Protein AF-A0A2D8RSF0-F1 (afdb_monomer_lite)

Sequence (178 aa):
MWYNGSMKEATELKESIADAVQEYSNNKRDEGVKSLSRMNPEKVGLILYLFCLGVSQSQMVKRHGICHKTIKHTLQEYADHLGKWTAVGARLSKQLFLNLHSLEEDIIEKLRDRMDSGKLKPNFRDVYYVSTAKEKSWQQAHRVEERKKETTFTRNVVTQEEYEKTLAKARERMRELG

pLDDT: mean 78.92, std 13.34, range [35.81, 95.81]

Radius of gyration: 24.14 Å; chains: 1; bounding box: 56×38×84 Å

Structure (mmCIF, N/CA/C/O backbone):
data_AF-A0A2D8RSF0-F1
#
_entry.id   AF-A0A2D8RSF0-F1
#
loop_
_atom_site.group_PDB
_atom_site.id
_atom_site.type_symbol
_atom_site.label_atom_id
_atom_site.label_alt_id
_atom_site.label_comp_id
_atom_site.label_asym_id
_atom_site.label_entity_id
_atom_site.label_seq_id
_atom_site.pdbx_PDB_ins_code
_atom_site.Cartn_x
_atom_site.Cartn_y
_atom_site.Cartn_z
_atom_site.occupancy
_atom_site.B_iso_or_equiv
_atom_site.auth_seq_id
_atom_site.auth_comp_id
_atom_site.auth_asym_id
_atom_site.auth_atom_id
_atom_site.pdbx_PDB_model_num
ATOM 1 N N . MET A 1 1 ? 1.390 -11.463 20.944 1.00 38.31 1 MET A N 1
ATOM 2 C CA . MET A 1 1 ? 2.268 -12.281 20.069 1.00 38.31 1 MET A CA 1
ATOM 3 C C . MET A 1 1 ? 2.002 -12.102 18.560 1.00 38.31 1 MET A C 1
ATOM 5 O O . MET A 1 1 ? 2.771 -12.623 17.768 1.00 38.31 1 MET A O 1
ATOM 9 N N . TRP A 1 2 ? 0.996 -11.319 18.135 1.00 43.59 2 TRP A N 1
ATOM 10 C CA . TRP A 1 2 ? 0.623 -11.116 16.717 1.00 43.59 2 TRP A CA 1
ATOM 11 C C . TRP A 1 2 ? 1.433 -10.041 15.958 1.00 43.59 2 TRP A C 1
ATOM 13 O O . TRP A 1 2 ? 1.352 -9.947 14.738 1.00 43.59 2 TRP A O 1
ATOM 23 N N . TYR A 1 3 ? 2.237 -9.244 16.668 1.00 52.44 3 TYR A N 1
ATOM 24 C CA . TYR A 1 3 ? 2.920 -8.060 16.122 1.00 52.44 3 TYR A CA 1
ATOM 25 C C . TYR A 1 3 ? 4.134 -8.385 15.228 1.00 52.44 3 TYR A C 1
ATOM 27 O O . TYR A 1 3 ? 4.503 -7.594 14.365 1.00 52.44 3 TYR A O 1
ATOM 35 N N . ASN A 1 4 ? 4.748 -9.562 15.398 1.00 56.72 4 ASN A N 1
ATOM 36 C CA . ASN A 1 4 ? 5.981 -9.917 14.682 1.00 56.72 4 ASN A CA 1
ATOM 37 C C . ASN A 1 4 ? 5.736 -10.353 13.228 1.00 56.72 4 ASN A C 1
ATOM 39 O O . ASN A 1 4 ? 6.612 -10.175 12.386 1.00 56.72 4 ASN A O 1
ATOM 43 N N . GLY A 1 5 ? 4.555 -10.901 12.918 1.00 59.94 5 GLY A N 1
ATOM 44 C CA . GLY A 1 5 ? 4.222 -11.365 11.567 1.00 59.94 5 GLY A CA 1
ATOM 45 C C . GLY A 1 5 ? 3.970 -10.218 10.585 1.00 59.94 5 GLY A C 1
ATOM 46 O O . GLY A 1 5 ? 4.533 -10.208 9.495 1.00 59.94 5 GLY A O 1
ATOM 47 N N . SER A 1 6 ? 3.188 -9.213 10.993 1.00 67.56 6 SER A N 1
ATOM 48 C CA . SER A 1 6 ? 2.867 -8.050 10.150 1.00 67.56 6 SER A CA 1
ATOM 49 C C . SER A 1 6 ? 4.093 -7.188 9.853 1.00 67.56 6 SER A C 1
ATOM 51 O O . SER A 1 6 ? 4.269 -6.716 8.731 1.00 67.56 6 SER A O 1
ATOM 53 N N . MET A 1 7 ? 4.974 -7.017 10.844 1.00 74.44 7 MET A N 1
ATOM 54 C CA . MET A 1 7 ? 6.225 -6.280 10.675 1.00 74.44 7 MET A CA 1
ATOM 55 C C . MET A 1 7 ? 7.132 -6.968 9.652 1.00 74.44 7 MET A C 1
ATOM 57 O O . MET A 1 7 ? 7.707 -6.300 8.799 1.00 74.44 7 MET A O 1
ATOM 61 N N . LYS A 1 8 ? 7.210 -8.304 9.696 1.00 83.81 8 LYS A N 1
ATOM 62 C CA . LYS A 1 8 ? 8.000 -9.094 8.750 1.00 83.81 8 LYS A CA 1
ATOM 63 C C . LYS A 1 8 ? 7.466 -8.968 7.322 1.00 83.81 8 LYS A C 1
ATOM 65 O O . LYS A 1 8 ? 8.225 -8.624 6.427 1.00 83.81 8 LYS A O 1
ATOM 70 N N . GLU A 1 9 ? 6.163 -9.150 7.122 1.00 84.88 9 GLU A N 1
ATOM 71 C CA . GLU A 1 9 ? 5.528 -9.026 5.801 1.00 84.88 9 GLU A CA 1
ATOM 72 C C . GLU A 1 9 ? 5.671 -7.618 5.204 1.00 84.88 9 GLU A C 1
ATOM 74 O O . GLU A 1 9 ? 5.843 -7.461 3.995 1.00 84.88 9 GLU A O 1
ATOM 79 N N . ALA A 1 10 ? 5.606 -6.580 6.042 1.00 86.69 10 ALA A N 1
ATOM 80 C CA . ALA A 1 10 ? 5.803 -5.202 5.606 1.00 86.69 10 ALA A CA 1
ATOM 81 C C . ALA A 1 10 ? 7.249 -4.947 5.164 1.00 86.69 10 ALA A C 1
ATOM 83 O O . ALA A 1 10 ? 7.464 -4.223 4.191 1.00 86.69 10 ALA A O 1
ATOM 84 N N . THR A 1 11 ? 8.224 -5.530 5.862 1.00 88.62 11 THR A N 1
ATOM 85 C CA . THR A 1 11 ? 9.641 -5.465 5.489 1.00 88.62 11 THR A CA 1
ATOM 86 C C . THR A 1 11 ? 9.902 -6.229 4.194 1.00 88.62 11 THR A C 1
ATOM 88 O O . THR A 1 11 ? 10.420 -5.636 3.256 1.00 88.62 11 THR A O 1
ATOM 91 N N . GLU A 1 12 ? 9.425 -7.470 4.084 1.00 91.00 12 GLU A N 1
ATOM 92 C CA . GLU A 1 12 ? 9.553 -8.298 2.874 1.00 91.00 12 GLU A CA 1
ATOM 93 C C . GLU A 1 12 ? 8.938 -7.610 1.642 1.00 91.00 12 GLU A C 1
ATOM 95 O O . GLU A 1 12 ? 9.513 -7.625 0.554 1.00 91.00 12 GLU A O 1
ATOM 100 N N . LEU A 1 13 ? 7.782 -6.952 1.800 1.00 91.50 13 LEU A N 1
ATOM 101 C CA . LEU A 1 13 ? 7.162 -6.187 0.717 1.00 91.50 13 LEU A CA 1
ATOM 102 C C . LEU A 1 13 ? 8.035 -5.001 0.283 1.00 91.50 13 LEU A C 1
ATOM 104 O O . LEU A 1 13 ? 8.161 -4.740 -0.912 1.00 91.50 13 LEU A O 1
ATOM 108 N N . LYS A 1 14 ? 8.623 -4.269 1.235 1.00 92.38 14 LYS A N 1
ATOM 109 C CA . LYS A 1 14 ? 9.501 -3.128 0.935 1.00 92.38 14 LYS A CA 1
ATOM 110 C C . LYS A 1 14 ? 10.788 -3.571 0.249 1.00 92.38 14 LYS A C 1
ATOM 112 O O . LYS A 1 14 ? 11.186 -2.923 -0.711 1.00 92.38 14 LYS A O 1
ATOM 117 N N . GLU A 1 15 ? 11.394 -4.660 0.712 1.00 92.81 15 GLU A N 1
ATOM 118 C CA . GLU A 1 15 ? 12.592 -5.255 0.110 1.00 92.81 15 GLU A CA 1
ATOM 119 C C . GLU A 1 15 ? 12.300 -5.723 -1.316 1.00 92.81 15 GLU A C 1
ATOM 121 O O . GLU A 1 15 ? 12.962 -5.284 -2.249 1.00 92.81 15 GLU A O 1
ATOM 126 N N . SER A 1 16 ? 11.214 -6.475 -1.524 1.00 94.12 16 SER A N 1
ATOM 127 C CA . SER A 1 16 ? 10.825 -6.934 -2.863 1.00 94.12 16 SER A CA 1
ATOM 128 C C . SER A 1 16 ? 10.558 -5.782 -3.840 1.00 94.12 16 SER A C 1
ATOM 130 O O . SER A 1 16 ? 10.890 -5.885 -5.021 1.00 94.12 16 SER A O 1
ATOM 132 N N . ILE A 1 17 ? 9.964 -4.681 -3.367 1.00 93.81 17 ILE A N 1
ATOM 133 C CA . ILE A 1 17 ? 9.793 -3.466 -4.173 1.00 93.81 17 ILE A CA 1
ATOM 134 C C . ILE A 1 17 ? 11.151 -2.826 -4.476 1.00 93.81 17 ILE A C 1
ATOM 136 O O . ILE A 1 17 ? 11.389 -2.437 -5.617 1.00 93.81 17 ILE A O 1
ATOM 140 N N . ALA A 1 18 ? 12.031 -2.701 -3.481 1.00 93.38 18 ALA A N 1
ATOM 141 C CA . ALA A 1 18 ? 13.346 -2.093 -3.648 1.00 93.38 18 ALA A CA 1
ATOM 142 C C . ALA A 1 18 ? 14.204 -2.862 -4.662 1.00 93.38 18 ALA A C 1
ATOM 144 O O . ALA A 1 18 ? 14.779 -2.238 -5.553 1.00 93.38 18 ALA A O 1
ATOM 145 N N . ASP A 1 19 ? 14.206 -4.193 -4.590 1.00 93.69 19 ASP A N 1
ATOM 146 C CA . ASP A 1 19 ? 14.938 -5.062 -5.512 1.00 93.69 19 ASP A CA 1
ATOM 147 C C . ASP A 1 19 ? 14.463 -4.869 -6.956 1.00 93.69 19 ASP A C 1
ATOM 149 O O . ASP A 1 19 ? 15.269 -4.602 -7.846 1.00 93.69 19 ASP A O 1
ATOM 153 N N . ALA A 1 20 ? 13.146 -4.898 -7.188 1.00 93.56 20 ALA A N 1
ATOM 154 C CA . ALA A 1 20 ? 12.578 -4.696 -8.522 1.00 93.56 20 ALA A CA 1
ATOM 155 C C . ALA A 1 20 ? 12.851 -3.283 -9.066 1.00 93.56 20 ALA A C 1
ATOM 157 O O . ALA A 1 20 ? 13.122 -3.101 -10.255 1.00 93.56 20 ALA A O 1
ATOM 158 N N . VAL A 1 21 ? 12.799 -2.262 -8.204 1.00 93.25 21 VAL A N 1
ATOM 159 C CA . VAL A 1 21 ? 13.131 -0.884 -8.591 1.00 93.25 21 VAL A CA 1
ATOM 160 C C . VAL A 1 21 ? 14.605 -0.762 -8.962 1.00 93.25 21 VAL A C 1
ATOM 162 O O . VAL A 1 21 ? 14.937 -0.084 -9.939 1.00 93.25 21 VAL A O 1
ATOM 165 N N . GLN A 1 22 ? 15.487 -1.423 -8.214 1.00 91.88 22 GLN A N 1
ATOM 166 C CA . GLN A 1 22 ? 16.919 -1.427 -8.479 1.00 91.88 22 GLN A CA 1
ATOM 167 C C . GLN A 1 22 ? 17.248 -2.166 -9.780 1.00 91.88 22 GLN A C 1
ATOM 169 O O . GLN A 1 22 ? 18.016 -1.648 -10.591 1.00 91.88 22 GLN A O 1
ATOM 174 N N . GLU A 1 23 ? 16.632 -3.323 -10.018 1.00 91.38 23 GLU A N 1
ATOM 175 C CA . GLU A 1 23 ? 16.765 -4.086 -11.261 1.00 91.38 23 GLU A CA 1
ATOM 176 C C . GLU A 1 23 ? 16.326 -3.248 -12.471 1.00 91.38 23 GLU A C 1
ATOM 178 O O . GLU A 1 23 ? 17.096 -3.047 -13.411 1.00 91.38 23 GLU A O 1
ATOM 183 N N . TYR A 1 24 ? 15.134 -2.648 -12.414 1.00 90.12 24 TYR A N 1
ATOM 184 C CA . TYR A 1 24 ? 14.631 -1.797 -13.494 1.00 90.12 24 TYR A CA 1
ATOM 185 C C . TYR A 1 24 ? 15.507 -0.553 -13.711 1.00 90.12 24 TYR A C 1
ATOM 187 O O . TYR A 1 24 ? 15.726 -0.115 -14.842 1.00 90.12 24 TYR A O 1
ATOM 195 N N . SER A 1 25 ? 16.027 0.033 -12.630 1.00 88.19 25 SER A N 1
ATOM 196 C CA . SER A 1 25 ? 16.961 1.160 -12.685 1.00 88.19 25 SER A CA 1
ATOM 197 C C . SER A 1 25 ? 18.257 0.794 -13.416 1.00 88.19 25 SER A C 1
ATOM 199 O O . SER A 1 25 ? 18.707 1.562 -14.273 1.00 88.19 25 SER A O 1
ATOM 201 N N . ASN A 1 26 ? 18.816 -0.386 -13.133 1.00 88.44 26 ASN A N 1
ATOM 202 C CA . ASN A 1 26 ? 20.015 -0.905 -13.790 1.00 88.44 26 ASN A CA 1
ATOM 203 C C . ASN A 1 26 ? 19.758 -1.173 -15.279 1.00 88.44 26 ASN A C 1
ATOM 205 O O . ASN A 1 26 ? 20.472 -0.627 -16.116 1.00 88.44 26 ASN A O 1
ATOM 209 N N . ASN A 1 27 ? 18.666 -1.861 -15.623 1.00 88.19 27 ASN A N 1
ATOM 210 C CA . ASN A 1 27 ? 18.304 -2.128 -17.021 1.00 88.19 27 ASN A CA 1
ATOM 211 C C . ASN A 1 27 ? 18.158 -0.823 -17.826 1.00 88.19 27 ASN A C 1
ATOM 213 O O . ASN A 1 27 ? 18.721 -0.665 -18.907 1.00 88.19 27 ASN A O 1
ATOM 217 N N . LYS A 1 28 ? 17.481 0.188 -17.261 1.00 86.56 28 LYS A N 1
ATOM 218 C CA . LYS A 1 28 ? 17.338 1.508 -17.903 1.00 86.56 28 LYS A CA 1
ATOM 219 C C . LYS A 1 28 ? 18.651 2.280 -17.995 1.00 86.56 28 LYS A C 1
ATOM 221 O O . LYS A 1 28 ? 18.785 3.159 -18.848 1.00 86.56 28 LYS A O 1
ATOM 226 N N . ARG A 1 29 ? 19.600 2.024 -17.092 1.00 85.12 29 ARG A N 1
ATOM 227 C CA . ARG A 1 29 ? 20.936 2.622 -17.147 1.00 85.12 29 ARG A CA 1
ATOM 228 C C . ARG A 1 29 ? 21.710 2.053 -18.328 1.00 85.12 29 ARG A C 1
ATOM 230 O O . ARG A 1 29 ? 22.296 2.850 -19.057 1.00 85.12 29 ARG A O 1
ATOM 237 N N . ASP A 1 30 ? 21.650 0.743 -18.526 1.00 84.12 30 ASP A N 1
ATOM 238 C CA . ASP A 1 30 ? 22.338 0.046 -19.613 1.00 84.12 30 ASP A CA 1
ATOM 239 C C . ASP A 1 30 ? 21.746 0.416 -20.983 1.00 84.12 30 ASP A C 1
ATOM 241 O O . ASP A 1 30 ? 22.481 0.633 -21.942 1.00 84.12 30 ASP A O 1
ATOM 245 N N . GLU A 1 31 ? 20.430 0.637 -21.052 1.00 86.06 31 GLU A N 1
ATOM 246 C CA . GLU A 1 31 ? 19.742 1.181 -22.235 1.00 86.06 31 GLU A CA 1
ATOM 247 C C . GLU A 1 31 ? 20.024 2.680 -22.491 1.00 86.06 31 GLU A C 1
ATOM 249 O O . GLU A 1 31 ? 19.598 3.234 -23.503 1.00 86.06 31 GLU A O 1
ATOM 254 N N . GLY A 1 32 ? 20.678 3.387 -21.561 1.00 83.00 32 GLY A N 1
ATOM 255 C CA . GLY A 1 32 ? 20.920 4.832 -21.660 1.00 83.00 32 GLY A CA 1
ATOM 256 C C . GLY A 1 32 ? 19.671 5.711 -21.477 1.00 83.00 32 GLY A C 1
ATOM 257 O O . GLY A 1 32 ? 19.729 6.926 -21.681 1.00 83.00 32 GLY A O 1
ATOM 258 N N . VAL A 1 33 ? 18.541 5.146 -21.044 1.00 85.94 33 VAL A N 1
ATOM 259 C CA . VAL A 1 33 ? 17.245 5.836 -20.943 1.00 85.94 33 VAL A CA 1
ATOM 260 C C . VAL A 1 33 ? 17.099 6.542 -19.593 1.00 85.94 33 VAL A C 1
ATOM 262 O O . VAL A 1 33 ? 17.327 5.964 -18.528 1.00 85.94 33 VAL A O 1
ATOM 265 N N . LYS A 1 34 ? 16.675 7.812 -19.602 1.00 82.88 34 LYS A N 1
ATOM 266 C CA . LYS A 1 34 ? 16.293 8.522 -18.369 1.00 82.88 34 LYS A CA 1
ATOM 267 C C . LYS A 1 34 ? 14.963 7.969 -17.851 1.00 82.88 34 LYS A C 1
ATOM 269 O O . LYS A 1 34 ? 13.958 8.041 -18.549 1.00 82.88 34 LYS A O 1
ATOM 274 N N . SER A 1 35 ? 14.948 7.468 -16.618 1.00 86.19 35 SER A N 1
ATOM 275 C CA . SER A 1 35 ? 13.744 6.953 -15.958 1.00 86.19 35 SER A CA 1
ATOM 276 C C . SER A 1 35 ? 13.642 7.459 -14.520 1.00 86.19 35 SER A C 1
ATOM 278 O O . SER A 1 35 ? 14.648 7.804 -13.892 1.00 86.19 35 SER A O 1
ATOM 280 N N . LEU A 1 36 ? 12.420 7.497 -13.977 1.00 87.25 36 LEU A N 1
ATOM 281 C CA . LEU A 1 36 ? 12.209 7.920 -12.591 1.00 87.25 36 LEU A CA 1
ATOM 282 C C . LEU A 1 36 ? 12.856 6.945 -11.600 1.00 87.25 36 LEU A C 1
ATOM 284 O O . LEU A 1 36 ? 13.406 7.398 -10.605 1.00 87.25 36 LEU A O 1
ATOM 288 N N . SER A 1 37 ? 12.874 5.645 -11.906 1.00 85.75 37 SER A N 1
ATOM 289 C CA . SER A 1 37 ? 13.556 4.620 -11.102 1.00 85.75 37 SER A CA 1
ATOM 290 C C . SER A 1 37 ? 15.056 4.892 -10.954 1.00 85.75 37 SER A C 1
ATOM 292 O O . SER A 1 37 ? 15.623 4.614 -9.906 1.00 85.75 37 SER A O 1
ATOM 294 N N . ARG A 1 38 ? 15.695 5.499 -11.966 1.00 87.00 38 ARG A N 1
ATOM 295 C CA . ARG A 1 38 ? 17.102 5.929 -11.893 1.00 87.00 38 ARG A CA 1
ATOM 296 C C . ARG A 1 38 ? 17.290 7.221 -11.114 1.00 87.00 38 ARG A C 1
ATOM 298 O O . ARG A 1 38 ? 18.253 7.365 -10.373 1.00 87.00 38 ARG A O 1
ATOM 305 N N . MET A 1 39 ? 16.409 8.190 -11.342 1.00 89.50 39 MET A N 1
ATOM 306 C CA . MET A 1 39 ? 16.565 9.541 -10.797 1.00 89.50 39 MET A CA 1
ATOM 307 C C 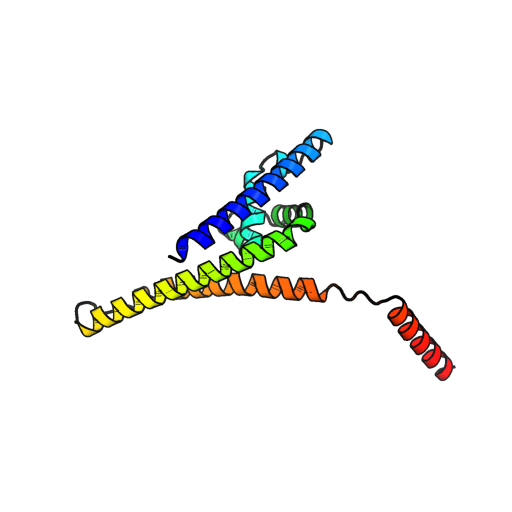. MET A 1 39 ? 16.090 9.657 -9.347 1.00 89.50 39 MET A C 1
ATOM 309 O O . MET A 1 39 ? 16.592 10.494 -8.604 1.00 89.50 39 MET A O 1
ATOM 313 N N . ASN A 1 40 ? 15.079 8.879 -8.963 1.00 90.56 40 ASN A N 1
ATOM 314 C CA . ASN A 1 40 ? 14.474 8.900 -7.639 1.00 90.56 40 ASN A CA 1
ATOM 315 C C . ASN A 1 40 ? 13.791 7.546 -7.328 1.00 90.56 40 ASN A C 1
ATOM 317 O O . ASN A 1 40 ? 12.556 7.452 -7.365 1.00 90.56 40 ASN A O 1
ATOM 321 N N . PRO A 1 41 ? 14.581 6.492 -7.041 1.00 91.62 41 PRO A N 1
ATOM 322 C CA . PRO A 1 41 ? 14.058 5.160 -6.730 1.00 91.62 41 PRO A CA 1
ATOM 323 C C . PRO A 1 41 ? 13.168 5.152 -5.480 1.00 91.62 41 PRO A C 1
ATOM 325 O O . PRO A 1 41 ? 12.156 4.455 -5.4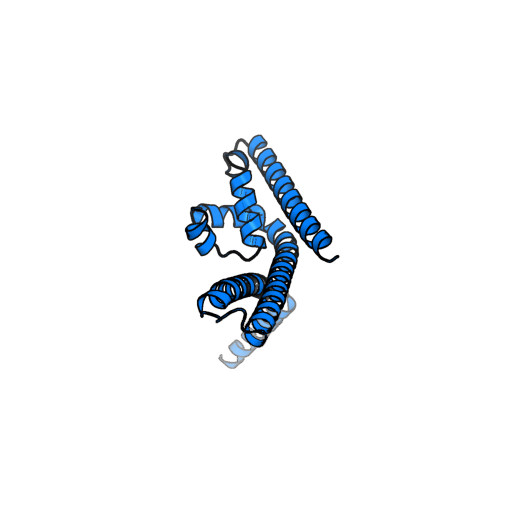53 1.00 91.62 41 PRO A O 1
ATOM 328 N N . GLU A 1 42 ? 13.468 5.981 -4.476 1.00 91.44 42 GLU A N 1
ATOM 329 C CA . GLU A 1 42 ? 12.666 6.068 -3.248 1.00 91.44 42 GLU A CA 1
ATOM 330 C C . GLU A 1 42 ? 11.231 6.522 -3.523 1.00 91.44 42 GLU A C 1
ATOM 332 O O . GLU A 1 42 ? 10.271 5.948 -3.002 1.00 91.44 42 GLU A O 1
ATOM 337 N N . LYS A 1 43 ? 11.057 7.523 -4.393 1.00 93.75 43 LYS A N 1
ATOM 338 C CA . LYS A 1 43 ? 9.729 7.998 -4.794 1.00 93.75 43 LYS A CA 1
ATOM 339 C C . LYS A 1 43 ? 8.941 6.914 -5.524 1.00 93.75 43 LYS A C 1
ATOM 341 O O . LYS A 1 43 ? 7.734 6.805 -5.309 1.00 93.75 43 LYS A O 1
ATOM 346 N N . VAL A 1 44 ? 9.603 6.122 -6.369 1.00 94.94 44 VAL A N 1
ATOM 347 C CA . VAL A 1 44 ? 8.985 4.974 -7.050 1.00 94.94 44 VAL A CA 1
ATOM 348 C C . VAL A 1 44 ? 8.543 3.932 -6.023 1.00 94.94 44 VAL A C 1
ATOM 350 O O . VAL A 1 44 ? 7.372 3.553 -6.012 1.00 94.94 44 VAL A O 1
ATOM 353 N N . GLY A 1 45 ? 9.432 3.552 -5.101 1.00 94.50 45 GLY A N 1
ATOM 354 C CA . GLY A 1 45 ? 9.126 2.604 -4.031 1.00 94.50 45 GLY A CA 1
ATOM 355 C C . GLY A 1 45 ? 7.947 3.051 -3.163 1.00 94.50 45 GLY A C 1
ATOM 356 O O . GLY A 1 45 ? 7.041 2.263 -2.894 1.00 94.50 45 GLY A O 1
ATOM 357 N N . LEU A 1 46 ? 7.886 4.337 -2.805 1.00 94.31 46 LEU A N 1
ATOM 358 C CA . LEU A 1 46 ? 6.772 4.908 -2.047 1.00 94.31 46 LEU A CA 1
ATOM 359 C C . LEU A 1 46 ? 5.434 4.786 -2.793 1.00 94.31 46 LEU A C 1
ATOM 361 O O . LEU A 1 46 ? 4.435 4.402 -2.186 1.00 94.31 46 LEU A O 1
ATOM 365 N N . ILE A 1 47 ? 5.396 5.093 -4.095 1.00 95.62 47 ILE A N 1
ATOM 366 C CA . ILE A 1 47 ? 4.174 4.977 -4.913 1.00 95.62 47 ILE A CA 1
ATOM 367 C C . ILE A 1 47 ? 3.679 3.530 -4.927 1.00 95.62 47 ILE A C 1
ATOM 369 O O . ILE A 1 47 ? 2.499 3.283 -4.663 1.00 95.62 47 ILE A O 1
ATOM 373 N N . LEU A 1 48 ? 4.581 2.586 -5.208 1.00 95.81 48 LEU A N 1
ATOM 374 C CA . LEU A 1 48 ? 4.268 1.160 -5.291 1.00 95.81 48 LEU A CA 1
ATOM 375 C C . LEU A 1 48 ? 3.759 0.634 -3.946 1.00 95.81 48 LEU A C 1
ATOM 377 O O . LEU A 1 48 ? 2.702 0.004 -3.887 1.00 95.81 48 LEU A O 1
ATOM 381 N N . TYR A 1 49 ? 4.444 0.975 -2.855 1.00 94.19 49 TYR A N 1
ATOM 382 C CA . TYR A 1 49 ? 4.065 0.567 -1.506 1.00 94.19 49 TYR A CA 1
ATOM 383 C C . TYR A 1 49 ? 2.682 1.102 -1.107 1.00 94.19 49 TYR A C 1
ATOM 385 O O . TYR A 1 49 ? 1.803 0.334 -0.712 1.00 94.19 49 TYR A O 1
ATOM 393 N N . LEU A 1 50 ? 2.441 2.407 -1.279 1.00 91.75 50 LEU A N 1
ATOM 394 C CA . LEU A 1 50 ? 1.146 3.027 -0.981 1.00 91.75 50 LEU A CA 1
ATOM 395 C C . LEU A 1 50 ? 0.014 2.397 -1.806 1.00 91.75 50 LEU A C 1
ATOM 397 O O . LEU A 1 50 ? -1.082 2.167 -1.286 1.00 91.75 50 LEU A O 1
ATOM 401 N N . PHE A 1 51 ? 0.265 2.096 -3.082 1.00 92.81 51 PHE A N 1
ATOM 402 C CA . PHE A 1 51 ? -0.740 1.503 -3.961 1.00 92.81 51 PHE A CA 1
ATOM 403 C C . PHE A 1 51 ? -1.157 0.111 -3.484 1.00 92.81 51 PHE A C 1
ATOM 405 O O . PHE A 1 51 ? -2.364 -0.166 -3.405 1.00 92.81 51 PHE A O 1
ATOM 412 N N . CYS A 1 52 ? -0.172 -0.719 -3.125 1.00 90.44 52 CYS A N 1
ATOM 413 C CA . CYS A 1 52 ? -0.372 -2.075 -2.618 1.00 90.44 52 CYS A CA 1
ATOM 414 C C . CYS A 1 52 ? -1.141 -2.087 -1.291 1.00 90.44 52 CYS A C 1
ATOM 416 O O . CYS A 1 52 ? -1.962 -2.972 -1.069 1.00 90.44 52 CYS A O 1
ATOM 418 N N . LEU A 1 53 ? -0.951 -1.069 -0.446 1.00 87.31 53 LEU A N 1
ATOM 419 C CA . LEU A 1 53 ? -1.658 -0.919 0.829 1.00 87.31 53 LEU A CA 1
ATOM 420 C C . LEU A 1 53 ? -3.106 -0.419 0.724 1.00 87.31 53 LEU A C 1
ATOM 422 O O . LEU A 1 53 ? -3.762 -0.225 1.749 1.00 87.31 53 LEU A O 1
ATOM 426 N N . GLY A 1 54 ? -3.646 -0.165 -0.467 1.00 85.12 54 GLY A N 1
ATOM 427 C CA . GLY A 1 54 ? -5.020 0.346 -0.549 1.00 85.12 54 GLY A CA 1
ATOM 428 C C . GLY A 1 54 ? -5.143 1.852 -0.738 1.00 85.12 54 GLY A C 1
ATOM 429 O O . GLY A 1 54 ? -6.262 2.354 -0.855 1.00 85.12 54 GLY A O 1
ATOM 430 N N . VAL A 1 55 ? -4.039 2.602 -0.776 1.00 87.75 55 VAL A N 1
ATOM 431 C CA . VAL A 1 55 ? -4.105 4.063 -0.893 1.00 87.75 55 VAL A CA 1
ATOM 432 C C . VAL A 1 55 ? -4.491 4.446 -2.322 1.00 87.75 55 VAL A C 1
ATOM 434 O O . VAL A 1 55 ? -3.871 4.024 -3.295 1.00 87.75 55 VAL A O 1
ATOM 437 N N . SER A 1 56 ? -5.547 5.250 -2.460 1.00 88.25 56 SER A N 1
ATOM 438 C CA . SER A 1 56 ? -5.995 5.734 -3.774 1.00 88.25 56 SER A CA 1
ATOM 439 C C . SER A 1 56 ? -5.010 6.733 -4.388 1.00 88.25 56 SER A C 1
ATOM 441 O O . SER A 1 56 ? -4.385 7.515 -3.666 1.00 88.25 56 SER A O 1
ATOM 443 N N . GLN A 1 57 ? -4.961 6.796 -5.722 1.00 91.31 57 GLN A N 1
ATOM 444 C CA . GLN A 1 57 ? -4.134 7.773 -6.442 1.00 91.31 57 GLN A CA 1
ATOM 445 C C . GLN A 1 57 ? -4.477 9.216 -6.032 1.00 91.31 57 GLN A C 1
ATOM 447 O O . GLN A 1 57 ? -3.585 10.024 -5.793 1.00 91.31 57 GLN A O 1
ATOM 452 N N . SER A 1 58 ? -5.759 9.537 -5.828 1.00 91.62 58 SER A N 1
ATOM 453 C CA . SER A 1 58 ? -6.180 10.861 -5.350 1.00 91.62 58 SER A CA 1
ATOM 454 C C . SER A 1 58 ? -5.642 11.198 -3.953 1.00 91.62 58 SER A C 1
ATOM 456 O O . SER A 1 58 ? -5.306 12.351 -3.692 1.00 91.62 58 SER A O 1
ATOM 458 N N . GLN A 1 59 ? -5.540 10.218 -3.047 1.00 88.38 59 GLN A N 1
ATOM 459 C CA . GLN A 1 59 ? -4.926 10.427 -1.727 1.00 88.38 59 GLN A CA 1
ATOM 460 C C . GLN A 1 59 ? -3.406 10.584 -1.830 1.00 88.38 59 GLN A C 1
ATOM 462 O O . GLN A 1 59 ? -2.850 11.413 -1.115 1.00 88.38 59 GLN A O 1
ATOM 467 N N . MET A 1 60 ? -2.741 9.870 -2.743 1.00 94.50 60 MET A N 1
ATOM 468 C CA . MET A 1 60 ? -1.312 10.075 -3.024 1.00 94.50 60 MET A CA 1
ATOM 469 C C . MET A 1 60 ? -1.036 11.501 -3.518 1.00 94.50 60 MET A C 1
ATOM 471 O O . MET A 1 60 ? -0.098 12.138 -3.049 1.00 94.50 60 MET A O 1
ATOM 475 N N . VAL A 1 61 ? -1.892 12.043 -4.391 1.00 94.75 61 VAL A N 1
ATOM 476 C CA . VAL A 1 61 ? -1.792 13.446 -4.828 1.00 94.75 61 VAL A CA 1
ATOM 477 C C . VAL A 1 61 ? -1.977 14.392 -3.641 1.00 94.75 61 VAL A C 1
ATOM 479 O O . VAL A 1 61 ? -1.111 15.217 -3.368 1.00 94.75 61 VAL A O 1
ATOM 482 N N . LYS A 1 62 ? -3.087 14.257 -2.904 1.00 92.69 62 LYS A N 1
ATOM 483 C CA . LYS A 1 62 ? -3.470 15.204 -1.844 1.00 92.69 62 LYS A CA 1
ATOM 484 C C . LYS A 1 62 ? -2.545 15.180 -0.627 1.00 92.69 62 LYS A C 1
ATOM 486 O O . LYS A 1 62 ? -2.312 16.226 -0.038 1.00 92.69 62 LYS A O 1
ATOM 491 N N . ARG A 1 63 ? -2.070 14.001 -0.214 1.00 90.12 63 ARG A N 1
ATOM 492 C CA . ARG A 1 63 ? -1.298 13.827 1.030 1.00 90.12 63 ARG A CA 1
ATOM 493 C C . ARG A 1 63 ? 0.203 13.721 0.819 1.00 90.12 63 ARG A C 1
ATOM 495 O O . ARG A 1 63 ? 0.947 14.070 1.723 1.00 90.12 63 ARG A O 1
ATOM 502 N N . HIS A 1 64 ? 0.636 13.231 -0.341 1.00 89.75 64 HIS A N 1
ATOM 503 C CA . HIS A 1 64 ? 2.052 12.992 -0.624 1.00 89.75 64 HIS A CA 1
ATOM 504 C C . HIS A 1 64 ? 2.598 13.901 -1.736 1.00 89.75 64 HIS A C 1
ATOM 506 O O . HIS A 1 64 ? 3.772 13.799 -2.077 1.00 89.75 64 HIS A O 1
ATOM 512 N N . GLY A 1 65 ? 1.774 14.782 -2.323 1.00 91.50 65 GLY A N 1
ATOM 513 C CA . GLY A 1 65 ? 2.215 15.749 -3.335 1.00 91.50 65 GLY A CA 1
ATOM 514 C C . GLY A 1 65 ? 2.709 15.108 -4.637 1.00 91.50 65 GLY A C 1
ATOM 515 O O . GLY A 1 65 ? 3.470 15.717 -5.388 1.00 91.50 65 GLY A O 1
ATOM 516 N N . ILE A 1 66 ? 2.320 13.861 -4.912 1.00 93.75 66 ILE A N 1
ATOM 517 C CA . ILE A 1 66 ? 2.784 13.118 -6.087 1.00 93.75 66 ILE A CA 1
ATOM 518 C C . ILE A 1 66 ? 1.842 13.406 -7.253 1.00 93.75 66 ILE A C 1
ATOM 520 O O . ILE A 1 66 ? 0.631 13.246 -7.126 1.00 93.75 66 ILE A O 1
ATOM 524 N N . CYS A 1 67 ? 2.369 13.816 -8.407 1.00 94.44 67 CYS A N 1
ATOM 525 C CA . CYS A 1 67 ? 1.512 14.127 -9.547 1.00 94.44 67 CYS A CA 1
ATOM 526 C C . CYS A 1 67 ? 0.863 12.863 -10.141 1.00 94.44 67 CYS A C 1
ATOM 528 O O . CYS A 1 67 ? 1.465 11.787 -10.203 1.00 94.44 67 CYS A O 1
ATOM 530 N N . HIS A 1 68 ? -0.370 13.010 -10.632 1.00 92.12 68 HIS A N 1
ATOM 531 C CA . HIS A 1 68 ? -1.165 11.895 -11.154 1.00 92.12 68 HIS A CA 1
ATOM 532 C C . HIS A 1 68 ? -0.488 11.176 -12.332 1.00 92.12 68 HIS A C 1
ATOM 534 O O . HIS A 1 68 ? -0.560 9.954 -12.445 1.00 92.12 68 HIS A O 1
ATOM 540 N N . LYS A 1 69 ? 0.200 11.925 -13.206 1.00 93.56 69 LYS A N 1
ATOM 541 C CA . LYS A 1 69 ? 0.921 11.359 -14.356 1.00 93.56 69 LYS A CA 1
ATOM 542 C C . LYS A 1 69 ? 2.054 10.435 -13.907 1.00 93.56 69 LYS A C 1
ATOM 544 O O . LYS A 1 69 ? 2.183 9.346 -14.453 1.00 93.56 69 LYS A O 1
ATOM 549 N N . THR A 1 70 ? 2.822 10.840 -12.894 1.00 94.19 70 THR A N 1
ATOM 550 C CA . THR A 1 70 ? 3.887 10.011 -12.319 1.00 94.19 70 THR A CA 1
ATOM 551 C C . THR A 1 70 ? 3.323 8.752 -11.681 1.00 94.19 70 THR A C 1
ATOM 553 O O . THR A 1 70 ? 3.822 7.675 -11.973 1.00 94.19 70 THR A O 1
ATOM 556 N N . ILE A 1 71 ? 2.253 8.865 -10.886 1.00 93.62 71 ILE A N 1
ATOM 557 C CA . ILE A 1 71 ? 1.613 7.694 -10.269 1.00 93.62 71 ILE A CA 1
ATOM 558 C C . ILE A 1 71 ? 1.190 6.693 -11.348 1.00 93.62 71 ILE A C 1
ATOM 560 O O . ILE A 1 71 ? 1.579 5.532 -11.291 1.00 93.62 71 ILE A O 1
ATOM 564 N N . LYS A 1 72 ? 0.441 7.146 -12.361 1.00 92.56 72 LYS A N 1
ATOM 565 C CA . LYS A 1 72 ? -0.036 6.280 -13.445 1.00 92.56 72 LYS A CA 1
ATOM 566 C C . LYS A 1 72 ? 1.118 5.597 -14.183 1.00 92.56 72 LYS A C 1
ATOM 568 O O . LYS A 1 72 ? 1.061 4.390 -14.376 1.00 92.56 72 LYS A O 1
ATOM 573 N N . HIS A 1 73 ? 2.144 6.355 -14.566 1.00 92.94 73 HIS A N 1
ATOM 574 C CA . HIS A 1 73 ? 3.280 5.817 -15.313 1.00 92.94 73 HIS A CA 1
ATOM 575 C C . HIS A 1 73 ? 4.043 4.768 -14.499 1.00 92.94 73 HIS A C 1
ATOM 577 O O . HIS A 1 73 ? 4.284 3.674 -14.991 1.00 92.94 73 HIS A O 1
ATOM 583 N N . THR A 1 74 ? 4.325 5.055 -13.224 1.00 94.19 74 THR A N 1
ATOM 584 C CA . THR A 1 74 ? 4.971 4.097 -12.321 1.00 94.19 74 THR A CA 1
ATOM 585 C C . THR A 1 74 ? 4.148 2.819 -12.170 1.00 94.19 74 THR A C 1
ATOM 587 O O . THR A 1 74 ? 4.695 1.728 -12.241 1.00 94.19 74 THR A O 1
ATOM 590 N N . LEU A 1 75 ? 2.826 2.910 -12.012 1.00 93.19 75 LEU A N 1
ATOM 591 C CA . LEU A 1 75 ? 1.994 1.707 -11.908 1.00 93.19 75 LEU A CA 1
ATOM 592 C C . LEU A 1 75 ? 1.983 0.879 -13.201 1.00 93.19 75 LEU A C 1
ATOM 594 O O . LEU A 1 75 ? 1.908 -0.342 -13.129 1.00 93.19 75 LEU A O 1
ATOM 598 N N . GLN A 1 76 ? 2.065 1.522 -14.368 1.00 91.75 76 GLN A N 1
ATOM 599 C CA . GLN A 1 76 ? 2.152 0.828 -15.655 1.00 91.75 76 GLN A CA 1
ATOM 600 C C . GLN A 1 76 ? 3.505 0.133 -15.842 1.00 91.75 76 GLN A C 1
ATOM 602 O O . GLN A 1 76 ? 3.531 -1.006 -16.290 1.00 91.75 76 GLN A O 1
ATOM 607 N N . GLU A 1 77 ? 4.609 0.783 -15.464 1.00 91.12 77 GLU A N 1
ATOM 608 C CA . GLU A 1 77 ? 5.962 0.217 -15.587 1.00 91.12 77 GLU A CA 1
ATOM 609 C C . GLU A 1 77 ? 6.170 -1.038 -14.732 1.00 91.12 77 GLU A C 1
ATOM 611 O O . GLU A 1 77 ? 6.922 -1.919 -15.126 1.00 91.12 77 GLU A O 1
ATOM 616 N N . TYR A 1 78 ? 5.489 -1.140 -13.587 1.00 92.81 78 TYR A N 1
ATOM 617 C CA . TYR A 1 78 ? 5.627 -2.268 -12.658 1.00 92.81 78 TYR A CA 1
ATOM 618 C C . TYR A 1 78 ? 4.400 -3.191 -12.635 1.00 92.81 78 TYR A C 1
ATOM 620 O O . TYR A 1 78 ? 4.234 -3.965 -11.689 1.00 92.81 78 TYR A O 1
ATOM 628 N N . ALA A 1 79 ? 3.530 -3.120 -13.649 1.00 89.69 79 ALA A N 1
ATOM 629 C CA . ALA A 1 79 ? 2.254 -3.839 -13.682 1.00 89.69 79 ALA A CA 1
ATOM 630 C C . ALA A 1 79 ? 2.400 -5.352 -13.424 1.00 89.69 79 ALA A C 1
ATOM 632 O O . ALA A 1 79 ? 1.598 -5.922 -12.680 1.00 89.69 79 ALA A O 1
ATOM 633 N N . ASP A 1 80 ? 3.465 -5.969 -13.942 1.00 89.06 80 ASP A N 1
ATOM 634 C CA . ASP A 1 80 ? 3.748 -7.402 -13.787 1.00 89.06 80 ASP A CA 1
ATOM 635 C C . ASP A 1 80 ? 4.010 -7.813 -12.328 1.00 89.06 80 ASP A C 1
ATOM 637 O O . ASP A 1 80 ? 3.677 -8.924 -11.905 1.00 89.06 80 ASP A O 1
ATOM 641 N N . HIS A 1 81 ? 4.543 -6.900 -11.513 1.00 88.50 81 HIS A N 1
ATOM 642 C CA . HIS A 1 81 ? 4.802 -7.133 -10.091 1.00 88.50 81 HIS A CA 1
ATOM 643 C C . HIS A 1 81 ? 3.588 -6.810 -9.210 1.00 88.50 81 HIS A C 1
ATOM 645 O O . HIS A 1 81 ? 3.426 -7.392 -8.129 1.00 88.50 81 HIS A O 1
ATOM 651 N N . LEU A 1 82 ? 2.699 -5.916 -9.671 1.00 87.31 82 LEU A N 1
ATOM 652 C CA . LEU A 1 82 ? 1.585 -5.402 -8.870 1.00 87.31 82 LEU A CA 1
ATOM 653 C C . LEU A 1 82 ? 0.655 -6.505 -8.365 1.00 87.31 82 LEU A C 1
ATOM 655 O O . LEU A 1 82 ? 0.149 -6.384 -7.252 1.00 87.31 82 LEU A O 1
ATOM 659 N N . GLY A 1 83 ? 0.438 -7.585 -9.121 1.00 84.38 83 GLY A N 1
ATOM 660 C CA . GLY A 1 83 ? -0.429 -8.684 -8.686 1.00 84.38 83 GLY A CA 1
ATOM 661 C C . GLY A 1 83 ? 0.038 -9.319 -7.370 1.00 84.38 83 GLY A C 1
ATOM 662 O O . GLY A 1 83 ? -0.729 -9.408 -6.407 1.00 84.38 83 GLY A O 1
ATOM 663 N N . LYS A 1 84 ? 1.323 -9.694 -7.298 1.00 88.69 84 LYS A N 1
ATOM 664 C CA . LYS A 1 84 ? 1.925 -10.313 -6.105 1.00 88.69 84 LYS A CA 1
ATOM 665 C C . LYS A 1 84 ? 1.983 -9.328 -4.939 1.00 88.69 84 LYS A C 1
ATOM 667 O O . LYS A 1 84 ? 1.545 -9.651 -3.835 1.00 88.69 84 LYS A O 1
ATOM 672 N N . TRP A 1 85 ? 2.454 -8.107 -5.185 1.00 90.25 85 TRP A N 1
ATOM 673 C CA . TRP A 1 85 ? 2.577 -7.093 -4.138 1.00 90.25 85 TRP A CA 1
ATOM 674 C C . TRP A 1 85 ? 1.227 -6.646 -3.577 1.00 90.25 85 TRP A C 1
ATOM 676 O O . TRP A 1 85 ? 1.096 -6.462 -2.369 1.00 90.25 85 TRP A O 1
ATOM 686 N N . THR A 1 86 ? 0.190 -6.551 -4.412 1.00 86.69 86 THR A N 1
ATOM 687 C CA . THR A 1 86 ? -1.166 -6.204 -3.960 1.00 86.69 86 THR A CA 1
ATOM 688 C C . THR A 1 86 ? -1.762 -7.307 -3.086 1.00 86.69 86 THR A C 1
ATOM 690 O O . THR A 1 86 ? -2.526 -7.008 -2.172 1.00 86.69 86 THR A O 1
ATOM 693 N N . ALA A 1 87 ? -1.408 -8.580 -3.294 1.00 85.94 87 ALA A N 1
ATOM 694 C CA . ALA A 1 87 ? -1.850 -9.663 -2.415 1.00 85.94 87 ALA A CA 1
ATOM 695 C C . ALA A 1 87 ? -1.253 -9.543 -1.002 1.00 85.94 87 ALA A C 1
ATOM 697 O O . ALA A 1 87 ? -1.999 -9.637 -0.023 1.00 85.94 87 ALA A O 1
ATOM 698 N N . VAL A 1 88 ? 0.054 -9.272 -0.899 1.00 87.19 88 VAL A N 1
ATOM 699 C CA . VAL A 1 88 ? 0.739 -9.030 0.386 1.00 87.19 88 VAL A CA 1
ATOM 700 C C . VAL A 1 88 ? 0.219 -7.747 1.038 1.00 87.19 88 VAL A C 1
ATOM 702 O O . VAL A 1 88 ? -0.181 -7.758 2.200 1.00 87.19 88 VAL A O 1
ATOM 705 N N . GLY A 1 89 ? 0.117 -6.664 0.266 1.00 85.25 89 GLY A N 1
ATOM 706 C CA . GLY A 1 89 ? -0.443 -5.391 0.713 1.00 85.25 89 GLY A CA 1
ATOM 707 C C . GLY A 1 89 ? -1.878 -5.518 1.232 1.00 85.25 89 GLY A C 1
ATOM 708 O O . GLY A 1 89 ? -2.197 -4.953 2.271 1.00 85.25 89 GLY A O 1
ATOM 709 N N . ALA A 1 90 ? -2.724 -6.342 0.600 1.00 83.38 90 ALA A N 1
ATOM 710 C CA . ALA A 1 90 ? -4.078 -6.628 1.084 1.00 83.38 90 ALA A CA 1
ATOM 711 C C . ALA A 1 90 ? -4.082 -7.228 2.492 1.00 83.38 90 ALA A C 1
ATOM 713 O O . ALA A 1 90 ? -4.898 -6.847 3.333 1.00 83.38 90 ALA A O 1
ATOM 714 N N . ARG A 1 91 ? -3.196 -8.200 2.737 1.00 84.88 91 ARG A N 1
ATOM 715 C CA . ARG A 1 91 ? -3.086 -8.876 4.031 1.00 84.88 91 ARG A CA 1
ATOM 716 C C . ARG A 1 91 ? -2.605 -7.901 5.101 1.00 84.88 91 ARG A C 1
ATOM 718 O O . ARG A 1 91 ? -3.232 -7.828 6.155 1.00 84.88 91 ARG A O 1
ATOM 725 N N . LEU A 1 92 ? -1.596 -7.090 4.785 1.00 83.88 92 LEU A N 1
ATOM 726 C CA . LEU A 1 92 ? -1.108 -6.020 5.656 1.00 83.88 92 LEU A CA 1
ATOM 727 C C . LEU A 1 92 ? -2.205 -5.005 5.997 1.00 83.88 92 LEU A C 1
ATOM 729 O O . LEU A 1 92 ? -2.402 -4.687 7.167 1.00 83.88 92 LEU A O 1
ATOM 733 N N . SER A 1 93 ? -2.970 -4.536 5.009 1.00 78.19 93 SER A N 1
ATOM 734 C CA . SER A 1 93 ? -4.056 -3.577 5.243 1.00 78.19 93 SER A CA 1
ATOM 735 C C . SER A 1 93 ? -5.180 -4.164 6.095 1.00 78.19 93 SER A C 1
ATOM 737 O O . SER A 1 93 ? -5.709 -3.471 6.962 1.00 78.19 93 SER A O 1
ATOM 739 N N . LYS A 1 94 ? -5.517 -5.450 5.914 1.00 81.56 94 LYS A N 1
ATOM 740 C CA . LYS A 1 94 ? -6.474 -6.158 6.783 1.00 81.56 94 LYS A CA 1
ATOM 741 C C . LYS A 1 94 ? -5.955 -6.297 8.211 1.00 81.56 94 LYS A C 1
ATOM 743 O O . LYS A 1 94 ? -6.703 -6.045 9.148 1.00 81.56 94 LYS A O 1
ATOM 748 N N . GLN A 1 95 ? -4.688 -6.665 8.388 1.00 81.69 95 GLN A N 1
ATOM 749 C CA . GLN A 1 95 ? -4.070 -6.751 9.714 1.00 81.69 95 GLN A CA 1
ATOM 750 C C . GLN A 1 95 ? -4.047 -5.385 10.405 1.00 81.69 95 GLN A C 1
ATOM 752 O O . GLN A 1 95 ? -4.398 -5.293 11.576 1.00 81.69 95 GLN A O 1
ATOM 757 N N . LEU A 1 96 ? -3.701 -4.313 9.684 1.00 76.56 96 LEU A N 1
ATOM 758 C CA . LEU A 1 96 ? -3.730 -2.951 10.218 1.00 76.56 96 LEU A CA 1
ATOM 759 C C . LEU A 1 96 ? -5.141 -2.555 10.669 1.00 76.56 96 LEU A C 1
ATOM 761 O O . LEU A 1 96 ? -5.294 -1.999 11.754 1.00 76.56 96 LEU A O 1
ATOM 765 N N . PHE A 1 97 ? -6.160 -2.881 9.871 1.00 75.62 97 PHE A N 1
ATOM 766 C CA . PHE A 1 97 ? -7.558 -2.662 10.233 1.00 75.62 97 PHE A CA 1
ATOM 767 C C . PHE A 1 97 ? -7.947 -3.405 11.514 1.00 75.62 97 PHE A C 1
ATOM 769 O O . PHE A 1 97 ? -8.495 -2.790 12.426 1.00 75.62 97 PHE A O 1
ATOM 776 N N . LEU A 1 98 ? -7.626 -4.698 11.613 1.00 78.00 98 LEU A N 1
ATOM 777 C CA . LEU A 1 98 ? -7.931 -5.507 12.797 1.00 78.00 98 LEU A CA 1
ATOM 778 C C . LEU A 1 98 ? -7.193 -5.005 14.044 1.00 78.00 98 LEU A C 1
ATOM 780 O O . LEU A 1 98 ? -7.790 -4.924 15.112 1.00 78.00 98 LEU A O 1
ATOM 784 N N . ASN A 1 99 ? -5.930 -4.602 13.908 1.00 76.12 99 ASN A N 1
ATOM 785 C CA . ASN A 1 99 ? -5.151 -4.047 15.015 1.00 76.12 99 ASN A CA 1
ATOM 786 C C . ASN A 1 99 ? -5.738 -2.720 15.513 1.00 76.12 99 ASN A C 1
ATOM 788 O O . ASN A 1 99 ? -5.849 -2.512 16.718 1.00 76.12 99 ASN A O 1
ATOM 792 N N . LEU A 1 100 ? -6.131 -1.825 14.599 1.00 72.06 100 LEU A N 1
ATOM 793 C CA . LEU A 1 100 ? -6.799 -0.572 14.963 1.00 72.06 100 LEU A CA 1
ATOM 794 C C . LEU A 1 100 ? -8.166 -0.826 15.601 1.00 72.06 100 LEU A C 1
ATOM 796 O O . LEU A 1 100 ? -8.530 -0.125 16.540 1.00 72.06 100 LEU A O 1
ATOM 800 N N . HIS A 1 101 ? -8.904 -1.825 15.116 1.00 71.56 101 HIS A N 1
ATOM 801 C CA . HIS A 1 101 ? -10.185 -2.209 15.692 1.00 71.56 101 HIS A CA 1
ATOM 802 C C . HIS A 1 101 ? -10.033 -2.757 17.116 1.00 71.56 101 HIS A C 1
ATOM 804 O O . HIS A 1 101 ? -10.782 -2.335 17.988 1.00 71.56 101 HIS A O 1
ATOM 810 N N . SER A 1 102 ? -9.049 -3.623 17.365 1.00 73.19 102 SER A N 1
ATOM 811 C CA . SER A 1 102 ? -8.761 -4.138 18.709 1.00 73.19 102 SER A CA 1
ATOM 812 C C . SER A 1 102 ? -8.306 -3.025 19.658 1.00 73.19 102 SER A C 1
ATOM 814 O O . SER A 1 102 ? -8.788 -2.945 20.780 1.00 73.19 102 SER A O 1
ATOM 816 N N . LEU A 1 103 ? -7.450 -2.105 19.199 1.00 72.94 103 LEU A N 1
ATOM 817 C CA . LEU A 1 103 ? -7.051 -0.949 20.005 1.00 72.94 103 LEU A CA 1
ATOM 818 C C . LEU A 1 103 ? -8.245 -0.038 20.344 1.00 72.94 103 LEU A C 1
ATOM 820 O O . LEU A 1 103 ? -8.306 0.515 21.439 1.00 72.94 103 LEU A O 1
ATOM 824 N N . GLU A 1 104 ? -9.185 0.141 19.411 1.00 68.75 104 GLU A N 1
ATOM 825 C CA . GLU A 1 104 ? -10.435 0.864 19.669 1.00 68.75 104 GLU A CA 1
ATOM 826 C C . GLU A 1 104 ? -11.256 0.186 20.769 1.00 68.75 104 GLU A C 1
ATOM 828 O O . GLU A 1 104 ? -11.727 0.874 21.673 1.00 68.75 104 GLU A O 1
ATOM 833 N N . GLU A 1 105 ? -11.399 -1.140 20.720 1.00 74.56 105 GLU A N 1
ATOM 834 C CA . GLU A 1 105 ? -12.116 -1.914 21.738 1.00 74.56 105 GLU A CA 1
ATOM 835 C C . GLU A 1 105 ? -11.484 -1.741 23.125 1.00 74.56 105 GLU A C 1
ATOM 837 O O . GLU A 1 105 ? -12.194 -1.375 24.063 1.00 74.56 105 GLU A O 1
ATOM 842 N N . ASP A 1 106 ? -10.156 -1.853 23.232 1.00 74.00 106 ASP A N 1
ATOM 843 C CA . ASP A 1 106 ? -9.417 -1.640 24.486 1.00 74.00 106 ASP A CA 1
ATOM 844 C C . ASP A 1 106 ? -9.610 -0.217 25.047 1.00 74.00 106 ASP A C 1
ATOM 846 O O . ASP A 1 106 ? -9.690 -0.004 26.262 1.00 74.00 106 ASP A O 1
ATOM 850 N N . ILE A 1 107 ? -9.647 0.796 24.172 1.00 70.06 107 ILE A N 1
ATOM 851 C CA . ILE A 1 107 ? -9.887 2.191 24.568 1.00 70.06 107 ILE A CA 1
ATOM 852 C C . ILE A 1 107 ? -11.325 2.358 25.060 1.00 70.06 107 ILE A C 1
ATOM 854 O O . ILE A 1 107 ? -11.539 3.006 26.085 1.00 70.06 107 ILE A O 1
ATOM 858 N N . ILE A 1 108 ? -12.303 1.782 24.358 1.00 70.50 108 ILE A N 1
A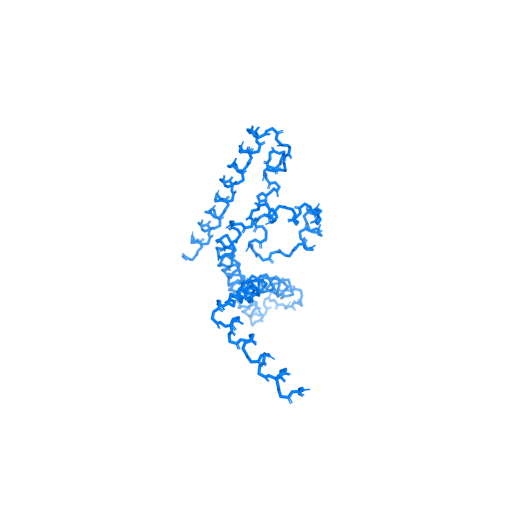TOM 859 C CA . ILE A 1 108 ? -13.718 1.841 24.739 1.00 70.50 108 ILE A CA 1
ATOM 860 C C . ILE A 1 108 ? -13.940 1.160 26.090 1.00 70.50 108 ILE A C 1
ATOM 862 O O . ILE A 1 108 ? -14.644 1.720 26.928 1.00 70.50 108 ILE A O 1
ATOM 866 N N . GLU A 1 109 ? -13.335 -0.002 26.330 1.00 77.25 109 GLU A N 1
ATOM 867 C CA . GLU A 1 109 ? -13.438 -0.720 27.604 1.00 77.25 109 GLU A CA 1
ATOM 868 C C . GLU A 1 109 ? -12.879 0.121 28.758 1.00 77.25 109 GLU A C 1
ATOM 870 O O . GLU A 1 109 ? -13.595 0.423 29.711 1.00 77.25 109 GLU A O 1
ATOM 875 N N . LYS A 1 110 ? -11.663 0.663 28.610 1.00 73.56 110 LYS A N 1
ATOM 876 C CA . LYS A 1 110 ? -11.077 1.576 29.608 1.00 73.56 110 LYS A CA 1
ATOM 877 C C . LYS A 1 110 ? -11.892 2.852 29.808 1.00 73.56 110 LYS A C 1
ATOM 879 O O . LYS A 1 110 ? -11.888 3.421 30.901 1.00 73.56 110 LYS A O 1
ATOM 884 N N . LEU A 1 111 ? -12.540 3.362 28.761 1.00 65.94 111 LEU A N 1
ATOM 885 C CA . LEU A 1 111 ? -13.436 4.512 28.872 1.00 65.94 111 LEU A CA 1
ATOM 886 C C . LEU A 1 111 ? -14.682 4.153 29.684 1.00 65.94 111 LEU A C 1
ATOM 888 O O . LEU A 1 111 ? -15.027 4.925 30.576 1.00 65.94 111 LEU A O 1
ATOM 892 N N . ARG A 1 112 ? -15.303 2.992 29.438 1.00 70.19 112 ARG A N 1
ATOM 893 C CA . ARG A 1 112 ? -16.445 2.490 30.220 1.00 70.19 112 ARG A CA 1
ATOM 894 C C . ARG A 1 112 ? -16.083 2.334 31.693 1.00 70.19 112 ARG A C 1
ATOM 896 O O . ARG A 1 112 ? -16.747 2.936 32.527 1.00 70.19 112 ARG A O 1
ATOM 903 N N . ASP A 1 113 ? -14.959 1.692 32.002 1.00 78.12 113 ASP A N 1
ATOM 904 C CA . ASP A 1 113 ? -14.494 1.530 33.386 1.00 78.12 113 ASP A CA 1
ATOM 905 C C . ASP A 1 113 ? -14.336 2.875 34.107 1.00 78.12 113 ASP A C 1
ATOM 907 O O . ASP A 1 113 ? -14.698 3.033 35.273 1.00 78.12 113 ASP A O 1
ATOM 911 N N . ARG A 1 114 ? -13.798 3.885 33.410 1.00 70.50 114 ARG A N 1
ATOM 912 C CA . ARG A 1 114 ? -13.614 5.233 33.966 1.00 70.50 114 ARG A CA 1
ATOM 913 C C . ARG A 1 114 ? -14.922 6.009 34.106 1.00 70.50 114 ARG A C 1
ATOM 915 O O . ARG A 1 114 ? -14.996 6.871 34.988 1.00 70.50 114 ARG A O 1
ATOM 922 N N . MET A 1 115 ? -15.904 5.750 33.244 1.00 71.12 115 MET A N 1
ATOM 923 C CA . MET A 1 115 ? -17.258 6.297 33.357 1.00 71.12 115 MET A CA 1
ATOM 924 C C . MET A 1 115 ? -17.966 5.717 34.574 1.00 71.12 115 MET A C 1
ATOM 926 O O . MET A 1 115 ? -18.458 6.478 35.405 1.00 71.12 115 MET A O 1
ATOM 930 N N . ASP A 1 116 ? -17.940 4.394 34.708 1.00 77.12 116 ASP A N 1
ATOM 931 C CA . ASP A 1 116 ? -18.590 3.665 35.795 1.00 77.12 116 ASP A CA 1
ATOM 932 C C . ASP A 1 116 ? -17.940 3.995 37.142 1.00 77.12 116 ASP A C 1
ATOM 934 O O . ASP A 1 116 ? -18.621 4.162 38.152 1.00 77.12 116 ASP A O 1
ATOM 938 N N . SER A 1 117 ? -16.621 4.212 37.158 1.00 80.88 117 SER A N 1
ATOM 939 C CA . SER A 1 117 ? -15.903 4.661 38.351 1.00 80.88 117 SER A CA 1
ATOM 940 C C . SER A 1 117 ? -16.041 6.165 38.641 1.00 80.88 117 SER A C 1
ATOM 942 O O . SER A 1 117 ? -15.377 6.660 39.553 1.00 80.88 117 SER A O 1
ATOM 944 N N . GLY A 1 118 ? -16.764 6.933 37.816 1.00 74.38 118 GLY A N 1
ATOM 945 C CA . GLY A 1 118 ? -16.915 8.390 37.938 1.00 74.38 118 GLY A CA 1
ATOM 946 C C . GLY A 1 118 ? -15.630 9.210 37.735 1.00 74.38 118 GLY A C 1
ATOM 947 O O . GLY A 1 118 ? -15.619 10.413 37.993 1.00 74.38 118 GLY A O 1
ATOM 948 N N . LYS A 1 119 ? -14.536 8.588 37.268 1.00 69.31 119 LYS A N 1
ATOM 949 C CA . LYS A 1 119 ? -13.213 9.224 37.081 1.00 69.31 119 LYS A CA 1
ATOM 950 C C . LYS A 1 119 ? -13.114 10.016 35.777 1.00 69.31 119 LYS A C 1
ATOM 952 O O . LYS A 1 119 ? -12.148 10.752 35.577 1.00 69.31 119 LYS A O 1
ATOM 957 N N . LEU A 1 120 ? -14.064 9.835 34.863 1.00 65.00 120 LEU A N 1
ATOM 958 C CA . LEU A 1 120 ? -14.110 10.530 33.584 1.00 65.00 120 LEU A CA 1
ATOM 959 C C . LEU A 1 120 ? -15.560 10.867 33.219 1.00 65.00 120 LEU A C 1
ATOM 961 O O . LEU A 1 120 ? -16.411 9.984 33.189 1.00 65.00 120 LEU A O 1
ATOM 965 N N . LYS A 1 121 ? -15.820 12.134 32.873 1.00 64.38 121 LYS A N 1
ATOM 966 C CA . LYS A 1 121 ? -16.983 12.522 32.061 1.00 64.38 121 LYS A CA 1
ATOM 967 C C . LYS A 1 121 ? -16.552 12.487 30.588 1.00 64.38 121 LYS A C 1
ATOM 969 O O . LYS A 1 121 ? -15.767 13.354 30.203 1.00 64.38 121 LYS A O 1
ATOM 974 N N . PRO A 1 122 ? -16.994 11.508 29.783 1.00 63.09 122 PRO A N 1
ATOM 975 C CA . PRO A 1 122 ? -16.591 11.401 28.383 1.00 63.09 122 PRO A CA 1
ATOM 976 C C . PRO A 1 122 ? -17.048 12.606 27.577 1.00 63.09 122 PRO A C 1
ATOM 978 O O . PRO A 1 122 ? -18.125 13.154 27.826 1.00 63.09 122 PRO A O 1
ATOM 981 N N . ASN A 1 123 ? -16.275 12.959 26.553 1.00 63.09 123 ASN A N 1
ATOM 982 C CA . ASN A 1 123 ? -16.697 13.902 25.529 1.00 63.09 123 ASN A CA 1
ATOM 983 C C . ASN A 1 123 ? -16.648 13.233 24.146 1.00 63.09 123 ASN A C 1
ATOM 985 O O . ASN A 1 123 ? -15.852 12.335 23.890 1.00 63.09 123 ASN A O 1
ATOM 989 N N . PHE A 1 124 ? -17.474 13.712 23.219 1.00 58.28 124 PHE A N 1
ATOM 990 C CA . PHE A 1 124 ? -17.587 13.233 21.839 1.00 58.28 124 PHE A CA 1
ATOM 991 C C . PHE A 1 124 ? -16.231 13.081 21.117 1.00 58.28 124 PHE A C 1
ATOM 993 O O . PHE A 1 124 ? -16.050 12.184 20.293 1.00 58.28 124 PHE A O 1
ATOM 1000 N N . ARG A 1 125 ? -15.244 13.925 21.450 1.00 68.19 125 ARG A N 1
ATOM 1001 C CA . ARG A 1 125 ? -13.891 13.868 20.869 1.00 68.19 125 ARG A CA 1
ATOM 1002 C C . ARG A 1 125 ? -13.126 12.579 21.179 1.00 68.19 125 ARG A C 1
ATOM 1004 O O . ARG A 1 125 ? -12.299 12.198 20.354 1.00 68.19 125 ARG A O 1
ATOM 1011 N N . ASP A 1 126 ? -13.395 11.927 22.308 1.00 64.56 126 ASP A N 1
ATOM 1012 C CA . ASP A 1 126 ? -12.616 10.773 22.777 1.00 64.56 126 ASP A CA 1
ATOM 1013 C C . ASP A 1 126 ? -12.839 9.525 21.906 1.00 64.56 126 ASP A C 1
ATOM 1015 O O . ASP A 1 126 ? -11.946 8.693 21.770 1.00 64.56 126 ASP A O 1
ATOM 1019 N N . VAL A 1 127 ? -13.997 9.428 21.245 1.00 66.25 127 VAL A N 1
ATOM 1020 C CA . VAL A 1 127 ? -14.350 8.320 20.338 1.00 66.25 127 VAL A CA 1
ATOM 1021 C C . VAL A 1 127 ? -14.124 8.701 18.868 1.00 66.25 127 VAL A C 1
ATOM 1023 O O . VAL A 1 127 ? -13.692 7.883 18.055 1.00 66.25 127 VAL A O 1
ATOM 1026 N N . TYR A 1 128 ? -14.336 9.974 18.521 1.00 70.38 128 TYR A N 1
ATOM 1027 C CA . TYR A 1 128 ? -14.350 10.458 17.138 1.00 70.38 128 TYR A CA 1
ATOM 1028 C C . TYR A 1 128 ? -13.080 10.140 16.329 1.00 70.38 128 TYR A C 1
ATOM 1030 O O . TYR A 1 128 ? -13.158 9.704 15.175 1.00 70.38 128 TYR A O 1
ATOM 1038 N N . TYR A 1 129 ? -11.896 10.355 16.910 1.00 67.00 129 TYR A N 1
ATOM 1039 C CA . TYR A 1 129 ? -10.635 10.159 16.189 1.00 67.00 129 TYR A CA 1
ATOM 1040 C C . TYR A 1 129 ? -10.362 8.690 15.868 1.00 67.00 129 TYR A C 1
ATOM 1042 O O . TYR A 1 129 ? -9.860 8.386 14.783 1.00 67.00 129 TYR A O 1
ATOM 1050 N N . VAL A 1 130 ? -10.730 7.788 16.779 1.00 66.44 130 VAL A N 1
ATOM 1051 C CA . VAL A 1 130 ? -10.533 6.349 16.599 1.00 66.44 130 VAL A CA 1
ATOM 1052 C C . VAL A 1 130 ? -11.512 5.808 15.561 1.00 66.44 130 VAL A C 1
ATOM 1054 O O . VAL A 1 130 ? -11.083 5.168 14.600 1.00 66.44 130 VAL A O 1
ATOM 1057 N N . SER A 1 131 ? -12.788 6.190 15.643 1.00 70.19 131 SER A N 1
ATOM 1058 C CA . SER A 1 131 ? -13.785 5.803 14.640 1.00 70.19 131 SER A CA 1
ATOM 1059 C C . SER A 1 131 ? -13.433 6.332 13.242 1.00 70.19 131 SER A C 1
ATOM 1061 O O . SER A 1 131 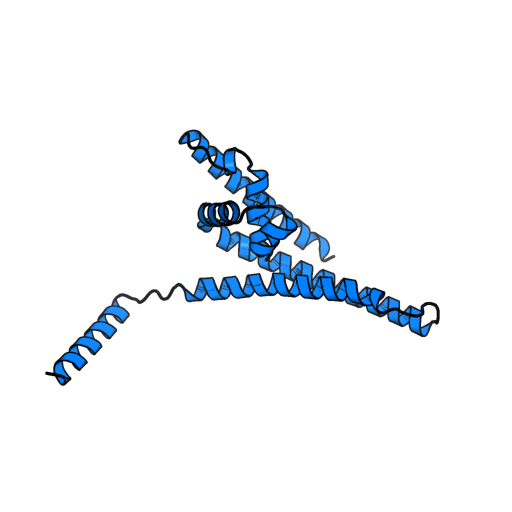? -13.542 5.608 12.254 1.00 70.19 131 SER A O 1
ATOM 1063 N N . THR A 1 132 ? -12.885 7.551 13.147 1.00 73.31 132 THR A N 1
ATOM 1064 C CA . THR A 1 132 ? -12.371 8.106 11.880 1.00 73.31 132 THR A CA 1
ATOM 1065 C C . THR A 1 132 ? -11.185 7.300 11.332 1.00 73.31 132 THR A C 1
ATOM 1067 O O . THR A 1 132 ? -11.053 7.121 10.117 1.00 73.31 132 THR A O 1
ATOM 1070 N N . ALA A 1 133 ? -10.273 6.846 12.197 1.00 68.12 133 ALA A N 1
ATOM 1071 C CA . ALA A 1 133 ? -9.137 6.020 11.791 1.00 68.12 133 ALA A CA 1
ATOM 1072 C C . ALA A 1 133 ? -9.600 4.641 11.292 1.00 68.12 133 ALA A C 1
ATOM 1074 O O . ALA A 1 133 ? -9.124 4.173 10.254 1.00 68.12 133 ALA A O 1
ATOM 1075 N N . LYS A 1 134 ? -10.581 4.040 11.972 1.00 71.00 134 LYS A N 1
ATOM 1076 C CA . LYS A 1 134 ? -11.208 2.774 11.587 1.00 71.00 134 LYS A CA 1
ATOM 1077 C C . LYS A 1 134 ? -11.905 2.855 10.241 1.00 71.00 134 LYS A C 1
ATOM 1079 O O . LYS A 1 134 ? -11.647 2.012 9.386 1.00 71.00 134 LYS A O 1
ATOM 1084 N N . GLU A 1 135 ? -12.721 3.880 10.012 1.00 76.25 135 GLU A N 1
ATOM 1085 C CA . GLU A 1 135 ? -13.410 4.057 8.732 1.00 76.25 135 GLU A CA 1
ATOM 1086 C C . GLU A 1 135 ? -12.412 4.170 7.569 1.00 76.25 135 GLU A C 1
ATOM 1088 O O . GLU A 1 135 ? -12.559 3.506 6.544 1.00 76.25 135 GLU A O 1
ATOM 1093 N N . LYS A 1 136 ? -11.327 4.935 7.745 1.00 72.69 136 LYS A N 1
ATOM 1094 C CA . LYS A 1 136 ? -10.265 5.048 6.730 1.00 72.69 136 LYS A CA 1
ATOM 1095 C C . LYS A 1 136 ? -9.551 3.725 6.481 1.00 72.69 136 LYS A C 1
ATOM 1097 O O . LYS A 1 136 ? -9.262 3.398 5.331 1.00 72.69 136 LYS A O 1
ATOM 1102 N N . SER A 1 137 ? -9.256 2.977 7.539 1.00 68.12 137 SER A N 1
ATOM 1103 C CA . SER A 1 137 ? -8.608 1.674 7.422 1.00 68.12 137 SER A CA 1
ATOM 1104 C C . SER A 1 137 ? -9.524 0.646 6.743 1.00 68.12 137 SER A C 1
ATOM 1106 O O . SER A 1 137 ? -9.077 -0.081 5.856 1.00 68.12 137 SER A O 1
ATOM 1108 N N . TRP A 1 138 ? -10.827 0.672 7.042 1.00 74.12 138 TRP A N 1
ATOM 1109 C CA . TRP A 1 138 ? -11.841 -0.133 6.359 1.00 74.12 138 TRP A CA 1
ATOM 1110 C C . TRP A 1 138 ? -11.912 0.199 4.865 1.00 74.12 138 TRP A C 1
ATOM 1112 O O . TRP A 1 138 ? -11.815 -0.699 4.030 1.00 74.12 138 TRP A O 1
ATOM 1122 N N . GLN A 1 139 ? -11.980 1.487 4.509 1.00 78.25 139 GLN A N 1
ATOM 1123 C CA . GLN A 1 139 ? -11.983 1.938 3.113 1.00 78.25 139 GLN A CA 1
ATOM 1124 C C . GLN A 1 139 ? -10.721 1.498 2.354 1.00 78.25 139 GLN A C 1
ATOM 1126 O O . GLN A 1 139 ? -10.792 1.169 1.169 1.00 78.25 139 GLN A O 1
ATOM 1131 N N . GLN A 1 140 ? -9.555 1.495 3.009 1.00 75.25 140 GLN A N 1
ATOM 1132 C CA . GLN A 1 140 ? -8.307 1.010 2.414 1.00 75.25 140 GLN A CA 1
ATOM 1133 C C . GLN A 1 140 ? -8.350 -0.499 2.173 1.00 75.25 140 GLN A C 1
ATOM 1135 O O . GLN A 1 140 ? -8.063 -0.935 1.058 1.00 75.25 140 GLN A O 1
ATOM 1140 N N . ALA A 1 141 ? -8.745 -1.285 3.177 1.00 74.56 141 ALA A N 1
ATOM 1141 C CA . ALA A 1 141 ? -8.856 -2.736 3.060 1.00 74.56 141 ALA A CA 1
ATOM 1142 C C . ALA A 1 141 ? -9.878 -3.142 1.985 1.00 74.56 141 ALA A C 1
ATOM 1144 O O . ALA A 1 141 ? -9.584 -3.993 1.144 1.00 74.56 141 ALA A O 1
ATOM 1145 N N . HIS A 1 142 ? -11.041 -2.485 1.953 1.00 76.44 142 HIS A N 1
ATOM 1146 C CA . HIS A 1 142 ? -12.099 -2.767 0.984 1.00 76.44 142 HIS A CA 1
ATOM 1147 C C . HIS A 1 142 ? -11.660 -2.471 -0.454 1.00 76.44 142 HIS A C 1
ATOM 1149 O O . HIS A 1 142 ? -11.833 -3.305 -1.337 1.00 76.44 142 HIS A O 1
ATOM 1155 N N . ARG A 1 143 ? -10.969 -1.347 -0.685 1.00 78.44 143 ARG A N 1
ATOM 1156 C CA . ARG A 1 143 ? -10.463 -0.972 -2.017 1.00 78.44 143 ARG A CA 1
ATOM 1157 C C . ARG A 1 143 ? -9.442 -1.960 -2.581 1.00 78.44 143 ARG A C 1
ATOM 1159 O O . ARG A 1 143 ? -9.270 -2.051 -3.797 1.00 78.44 143 ARG A O 1
ATOM 1166 N N . VAL A 1 144 ? -8.688 -2.654 -1.728 1.00 71.81 144 VAL A N 1
ATOM 1167 C CA . VAL A 1 144 ? -7.779 -3.708 -2.204 1.00 71.81 144 VAL A CA 1
ATOM 1168 C C . VAL A 1 144 ? -8.568 -4.934 -2.670 1.00 71.81 144 VAL A C 1
ATOM 1170 O O . VAL A 1 144 ? -8.220 -5.533 -3.684 1.00 71.81 144 VAL A O 1
ATOM 1173 N N . GLU A 1 145 ? -9.654 -5.279 -1.980 1.00 71.56 145 GLU A N 1
ATOM 1174 C CA . GLU A 1 145 ? -10.542 -6.381 -2.368 1.00 71.56 145 GLU A CA 1
ATOM 1175 C C . GLU A 1 145 ? -11.344 -6.072 -3.641 1.00 71.56 145 GLU A C 1
ATOM 1177 O O . GLU A 1 145 ? -11.425 -6.920 -4.529 1.00 71.56 145 GLU A O 1
ATOM 1182 N N . GLU A 1 146 ? -11.872 -4.856 -3.788 1.00 70.31 146 GLU A N 1
ATOM 1183 C CA . GLU A 1 146 ? -12.553 -4.420 -5.017 1.00 70.31 146 GLU A CA 1
ATOM 1184 C C . GLU A 1 146 ? -11.629 -4.499 -6.238 1.00 70.31 146 GLU A C 1
ATOM 1186 O O . GLU A 1 146 ? -11.994 -5.096 -7.249 1.00 70.31 146 GLU A O 1
ATOM 1191 N N . ARG A 1 147 ? -10.382 -4.020 -6.120 1.00 69.19 147 ARG A N 1
ATOM 1192 C CA . ARG A 1 147 ? -9.390 -4.112 -7.205 1.00 69.19 147 ARG A CA 1
ATOM 1193 C C . ARG A 1 147 ? -9.078 -5.548 -7.618 1.00 69.19 147 ARG A C 1
ATOM 1195 O O . ARG A 1 147 ? -8.876 -5.815 -8.803 1.00 69.19 147 ARG A O 1
ATOM 1202 N N . LYS A 1 148 ? -9.048 -6.491 -6.670 1.00 63.59 148 LYS A N 1
ATOM 1203 C CA . LYS A 1 148 ? -8.871 -7.916 -6.993 1.00 63.59 148 LYS A CA 1
ATOM 1204 C C . LYS A 1 148 ? -10.028 -8.435 -7.846 1.00 63.59 148 LYS A C 1
ATOM 1206 O O . LYS A 1 148 ? -9.764 -9.116 -8.835 1.00 63.59 148 LYS A O 1
ATOM 1211 N N . LYS A 1 149 ? -11.273 -8.078 -7.500 1.00 59.75 149 LYS A N 1
ATOM 1212 C CA . LYS A 1 149 ? -12.482 -8.451 -8.258 1.00 59.75 149 LYS A CA 1
ATOM 1213 C C . LYS A 1 149 ? -12.491 -7.844 -9.665 1.00 59.75 149 LYS A C 1
ATOM 1215 O O . LYS A 1 149 ? -12.743 -8.559 -10.628 1.00 59.75 149 LYS A O 1
ATOM 1220 N N . GLU A 1 150 ? -12.145 -6.563 -9.803 1.00 56.94 150 GLU A N 1
ATOM 1221 C CA . GLU A 1 150 ? -12.045 -5.888 -11.110 1.00 56.94 150 GLU A CA 1
ATOM 1222 C C . GLU A 1 150 ? -10.997 -6.541 -12.024 1.00 56.94 150 GLU A C 1
ATOM 1224 O O . GLU A 1 150 ? -11.243 -6.745 -13.210 1.00 56.94 150 GLU A O 1
ATOM 1229 N N . THR A 1 151 ? -9.850 -6.940 -11.464 1.00 51.25 151 THR A N 1
ATOM 1230 C CA . THR A 1 151 ? -8.775 -7.606 -12.222 1.00 51.25 151 THR A CA 1
ATOM 1231 C C . THR A 1 151 ? -9.153 -9.032 -12.645 1.00 51.25 151 THR A C 1
ATOM 1233 O O . THR A 1 151 ? -8.654 -9.529 -13.649 1.00 51.25 151 THR A O 1
ATOM 1236 N N . THR A 1 152 ? -10.039 -9.712 -11.906 1.00 47.94 152 THR A N 1
ATOM 1237 C CA . THR A 1 152 ? -10.537 -11.043 -12.306 1.00 47.94 152 THR A CA 1
ATOM 1238 C C . THR A 1 152 ? -11.584 -10.954 -13.415 1.00 47.94 152 THR A C 1
ATOM 1240 O O . THR A 1 152 ? -11.635 -11.829 -14.276 1.00 47.94 152 THR A O 1
ATOM 1243 N N . PHE A 1 153 ? -12.388 -9.888 -13.432 1.00 35.81 153 PHE A N 1
ATOM 1244 C CA . PHE A 1 153 ? -13.482 -9.710 -14.391 1.00 35.81 153 PHE A CA 1
ATOM 1245 C C . PHE A 1 153 ? -13.002 -9.385 -15.818 1.00 35.81 153 PHE A C 1
ATOM 1247 O O . PHE A 1 153 ? -13.720 -9.622 -16.785 1.00 35.81 153 PHE A O 1
ATOM 1254 N N . THR A 1 154 ? -11.778 -8.876 -15.986 1.00 40.56 154 THR A N 1
ATOM 1255 C CA . THR A 1 154 ? -11.223 -8.513 -17.304 1.00 40.56 154 THR A CA 1
ATOM 1256 C C . THR A 1 154 ? -10.635 -9.684 -18.091 1.00 40.56 154 THR A C 1
ATOM 1258 O O . THR A 1 154 ? -10.207 -9.489 -19.228 1.00 40.56 154 THR A O 1
ATOM 1261 N N . ARG A 1 155 ? -10.653 -10.915 -17.559 1.00 41.41 155 ARG A N 1
ATOM 1262 C CA . ARG A 1 155 ? -10.185 -12.110 -18.275 1.00 41.41 155 ARG A CA 1
ATOM 1263 C C . ARG A 1 155 ? -11.345 -12.978 -18.771 1.00 41.41 155 ARG A C 1
ATOM 1265 O O . ARG A 1 155 ? -11.363 -14.181 -18.534 1.00 41.41 155 ARG A O 1
ATOM 1272 N N . ASN A 1 156 ? -12.277 -12.394 -19.523 1.00 47.66 156 ASN A N 1
ATOM 1273 C CA . ASN A 1 156 ? -13.122 -13.188 -20.418 1.00 47.66 156 ASN A CA 1
ATOM 1274 C C . ASN A 1 156 ? -12.252 -13.654 -21.596 1.00 47.66 156 ASN A C 1
ATOM 1276 O O . ASN A 1 156 ? -12.287 -13.066 -22.677 1.00 47.66 156 ASN A O 1
ATOM 1280 N N . VAL A 1 157 ? -11.408 -14.669 -21.373 1.00 53.59 157 VAL A N 1
ATOM 1281 C CA . VAL A 1 157 ? -10.793 -15.416 -22.476 1.00 53.59 157 VAL A CA 1
ATOM 1282 C C . VAL A 1 157 ? -11.933 -16.173 -23.133 1.00 53.59 157 VAL A C 1
ATOM 1284 O O . VAL A 1 157 ? -12.280 -17.262 -22.693 1.00 53.59 157 VAL A O 1
ATOM 1287 N N . VAL A 1 158 ? -12.555 -15.566 -24.141 1.00 58.69 158 VAL A N 1
ATOM 1288 C CA . VAL A 1 158 ? -13.453 -16.300 -25.027 1.00 58.69 158 VAL A CA 1
ATOM 1289 C C . VAL A 1 158 ? -12.580 -17.345 -25.702 1.00 58.69 158 VAL A C 1
ATOM 1291 O O . VAL A 1 158 ? -11.635 -17.011 -26.422 1.00 58.69 158 VAL A O 1
ATOM 1294 N N . THR A 1 159 ? -12.826 -18.609 -25.392 1.00 62.97 159 THR A N 1
ATOM 1295 C CA . THR A 1 159 ? -12.129 -19.709 -26.053 1.00 62.97 159 THR A CA 1
ATOM 1296 C C . THR A 1 159 ? -12.465 -19.677 -27.544 1.00 62.97 159 THR A C 1
ATOM 1298 O O . THR A 1 159 ? -13.542 -19.226 -27.941 1.00 62.97 159 THR A O 1
ATOM 1301 N N . GLN A 1 160 ? -11.554 -20.139 -28.402 1.00 63.66 160 GLN A N 1
ATOM 1302 C CA . GLN A 1 160 ? -11.800 -20.139 -29.850 1.00 63.66 160 GLN A CA 1
ATOM 1303 C C . GLN A 1 160 ? -13.097 -20.889 -30.209 1.00 63.66 160 GLN A C 1
ATOM 1305 O O . GLN A 1 160 ? -13.844 -20.469 -31.087 1.00 63.66 160 GLN A O 1
ATOM 1310 N N . GLU A 1 161 ? -13.426 -21.923 -29.439 1.00 69.25 161 GLU A N 1
ATOM 1311 C CA . GLU A 1 161 ? -14.660 -22.692 -29.578 1.00 69.25 161 GLU A CA 1
ATOM 1312 C C . GLU A 1 161 ? -15.929 -21.877 -29.242 1.00 69.25 161 GLU A C 1
ATOM 1314 O O . GLU A 1 161 ? -16.959 -22.005 -29.906 1.00 69.25 161 GLU A O 1
ATOM 1319 N N . GLU A 1 162 ? -15.876 -20.995 -28.239 1.00 72.38 162 GLU A N 1
ATOM 1320 C CA . GLU A 1 162 ? -16.980 -20.086 -27.896 1.00 72.38 162 GLU A CA 1
ATOM 1321 C C . GLU A 1 162 ? -17.164 -18.985 -28.948 1.00 72.38 162 GLU A C 1
ATOM 1323 O O . GLU A 1 162 ? -18.302 -18.610 -29.255 1.00 72.38 162 GLU A O 1
ATOM 1328 N N . TYR A 1 163 ? -16.064 -18.508 -29.540 1.00 73.25 163 TYR A N 1
ATOM 1329 C CA . TYR A 1 163 ? -16.088 -17.577 -30.669 1.00 73.25 163 TYR A CA 1
ATOM 1330 C C . TYR A 1 163 ? -16.732 -18.221 -31.905 1.00 73.25 163 TYR A C 1
ATOM 1332 O O . TYR A 1 163 ? -17.628 -17.646 -32.521 1.00 73.25 163 TYR A O 1
ATOM 1340 N N . GLU A 1 164 ? -16.356 -19.458 -32.228 1.00 79.69 164 GLU A N 1
ATOM 1341 C CA . GLU A 1 164 ? -16.928 -20.210 -33.349 1.00 79.69 164 GLU A CA 1
ATOM 1342 C C . GLU A 1 164 ? -18.413 -20.538 -33.129 1.00 79.69 164 GLU A C 1
ATOM 1344 O O . GLU A 1 164 ? -19.221 -20.363 -34.045 1.00 79.69 164 GLU A O 1
ATOM 1349 N N . LYS A 1 165 ? -18.818 -20.906 -31.905 1.00 83.69 165 LYS A N 1
ATOM 1350 C CA . LYS A 1 165 ? -20.235 -21.115 -31.544 1.00 83.69 165 LYS A CA 1
ATOM 1351 C C . LYS A 1 165 ? -21.072 -19.845 -31.676 1.00 83.69 165 LYS A C 1
ATOM 1353 O O . LYS A 1 165 ? -22.210 -19.905 -32.147 1.00 83.69 165 LYS A O 1
ATOM 1358 N N . THR A 1 166 ? -20.539 -18.692 -31.274 1.00 80.88 166 THR A N 1
ATOM 1359 C CA . THR A 1 166 ? -21.245 -17.409 -31.431 1.00 80.88 166 THR A CA 1
ATOM 1360 C C . THR A 1 166 ? -21.348 -16.994 -32.898 1.00 80.88 166 THR A C 1
ATOM 1362 O O . THR A 1 166 ? -22.414 -16.542 -33.323 1.00 80.88 166 THR A O 1
ATOM 1365 N N . LEU A 1 167 ? -20.310 -17.234 -33.703 1.00 78.75 167 LEU A N 1
ATOM 1366 C CA . LEU A 1 167 ? -20.329 -16.999 -35.151 1.00 78.75 167 LEU A CA 1
ATOM 1367 C C . LEU A 1 167 ? -21.313 -17.915 -35.889 1.00 78.75 167 LEU A C 1
ATOM 1369 O O . LEU A 1 167 ? -22.026 -17.455 -36.781 1.00 78.75 167 LEU A O 1
ATOM 1373 N N . ALA A 1 168 ? -21.385 -19.193 -35.513 1.00 84.06 168 ALA A N 1
ATOM 1374 C CA . ALA A 1 168 ? -22.3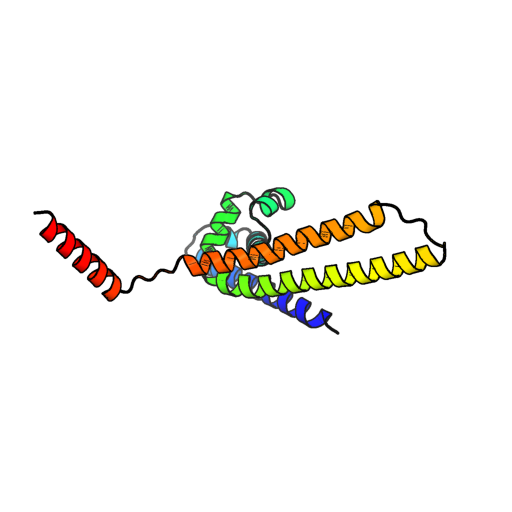30 -20.149 -36.085 1.00 84.06 168 ALA A CA 1
ATOM 1375 C C . ALA A 1 168 ? -23.782 -19.720 -35.827 1.00 84.06 168 ALA A C 1
ATOM 1377 O O . ALA A 1 168 ? -24.559 -19.600 -36.774 1.00 84.06 168 ALA A O 1
ATOM 1378 N N . LYS A 1 169 ? -24.113 -19.351 -34.581 1.00 85.00 169 LYS A N 1
ATOM 1379 C CA . LYS A 1 169 ? -25.437 -18.812 -34.225 1.00 85.00 169 LYS A CA 1
ATOM 1380 C C . LYS A 1 169 ? -25.784 -17.527 -34.972 1.00 85.00 169 LYS A C 1
ATOM 1382 O O . LYS A 1 169 ? -26.933 -17.328 -35.358 1.00 85.00 169 LYS A O 1
ATOM 1387 N N . ALA A 1 170 ? -24.813 -16.639 -35.179 1.00 80.38 170 ALA A N 1
ATOM 1388 C CA . ALA A 1 170 ? -25.030 -15.422 -35.956 1.00 80.38 170 ALA A CA 1
ATOM 1389 C C . ALA A 1 170 ? -25.324 -15.733 -37.436 1.00 80.38 170 ALA A C 1
ATOM 1391 O O . ALA A 1 170 ? -26.212 -15.125 -38.030 1.00 80.38 170 ALA A O 1
ATOM 1392 N N . ARG A 1 171 ? -24.631 -16.720 -38.021 1.00 77.94 171 ARG A N 1
ATOM 1393 C CA . ARG A 1 171 ? -24.853 -17.187 -39.402 1.00 77.94 171 ARG A CA 1
ATOM 1394 C C . ARG A 1 171 ? -26.178 -17.923 -39.595 1.00 77.94 171 ARG A C 1
ATOM 1396 O O . ARG A 1 171 ? -26.716 -17.899 -40.698 1.00 77.94 171 ARG A O 1
ATOM 1403 N N . GLU A 1 172 ? -26.681 -18.603 -38.571 1.00 83.44 172 GLU A N 1
ATOM 1404 C CA . GLU A 1 172 ? -28.018 -19.210 -38.591 1.00 83.44 172 GLU A CA 1
ATOM 1405 C C . GLU A 1 172 ? -29.103 -18.133 -38.589 1.00 83.44 172 GLU A C 1
ATOM 1407 O O . GLU A 1 172 ? -29.933 -18.111 -39.491 1.00 83.44 172 GLU A O 1
ATOM 1412 N N . ARG A 1 173 ? -29.012 -17.148 -37.688 1.00 78.19 173 ARG A N 1
ATOM 1413 C CA . ARG A 1 173 ? -29.962 -16.021 -37.637 1.00 78.19 173 ARG A CA 1
ATOM 1414 C C . ARG A 1 173 ? -30.000 -15.199 -38.924 1.00 78.19 173 ARG A C 1
ATOM 1416 O O . ARG A 1 173 ? -31.061 -14.763 -39.343 1.00 78.19 173 ARG A O 1
ATOM 1423 N N . MET A 1 174 ? -28.850 -14.997 -39.565 1.00 66.69 174 MET A N 1
ATOM 1424 C CA . MET A 1 174 ? -28.767 -14.310 -40.862 1.00 66.69 174 MET A CA 1
ATOM 1425 C C . MET A 1 174 ? -29.428 -15.099 -42.000 1.00 66.69 174 MET A C 1
ATOM 1427 O O . MET A 1 174 ? -29.882 -14.492 -42.961 1.00 66.69 174 MET A O 1
ATOM 1431 N N . ARG A 1 175 ? -29.481 -16.434 -41.903 1.00 76.25 175 ARG A N 1
ATOM 1432 C CA . ARG A 1 175 ? -30.166 -17.306 -42.871 1.00 76.25 175 ARG A CA 1
ATOM 1433 C C . ARG A 1 175 ? -31.674 -17.376 -42.655 1.00 76.25 175 ARG A C 1
ATOM 1435 O O . ARG A 1 175 ? -32.386 -17.656 -43.601 1.00 76.25 175 ARG A O 1
ATOM 1442 N N . GLU A 1 176 ? -32.148 -17.135 -41.438 1.00 73.81 176 GLU A N 1
ATOM 1443 C CA . GLU A 1 176 ? -33.584 -17.043 -41.134 1.00 73.81 176 GLU A CA 1
ATOM 1444 C C . GLU A 1 176 ? -34.188 -15.680 -41.526 1.00 73.81 176 GLU A C 1
ATOM 1446 O O . GLU A 1 176 ? -35.407 -15.539 -41.584 1.00 73.81 176 GLU A O 1
ATOM 1451 N N . LEU A 1 177 ? -33.341 -14.675 -41.780 1.00 66.50 177 LEU A N 1
ATOM 1452 C CA . LEU A 1 177 ? -33.731 -13.302 -42.127 1.00 66.50 177 LEU A CA 1
ATOM 1453 C C . LEU A 1 177 ? -33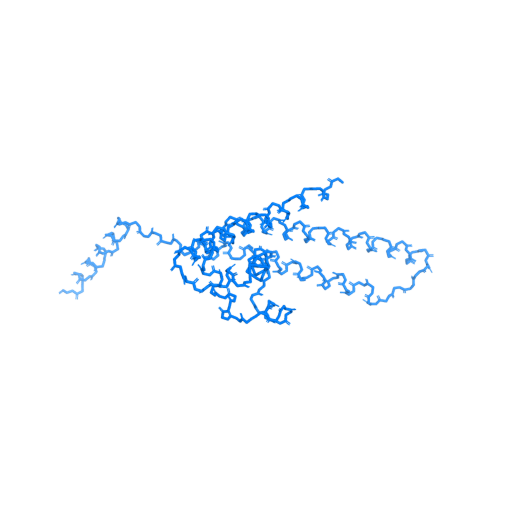.602 -12.969 -43.627 1.00 66.50 177 LEU A C 1
ATOM 1455 O O . LEU A 1 177 ? -33.861 -11.824 -44.002 1.00 66.50 177 LEU A O 1
ATOM 1459 N N . GLY A 1 178 ? -33.191 -13.924 -44.467 1.00 49.31 178 GLY A N 1
ATOM 1460 C CA . GLY A 1 178 ? -33.098 -13.790 -45.928 1.00 49.31 178 GLY A CA 1
ATOM 1461 C C . GLY A 1 178 ? -33.883 -14.882 -46.632 1.00 49.31 178 GLY A C 1
ATOM 1462 O O . GLY A 1 178 ? -34.390 -14.595 -47.737 1.00 49.31 178 GLY A O 1
#

Foldseek 3Di:
DPPPVLVVLLVVLLVVLLVVLVVVLVVCVVVVHDDCSVVPVPVLSVLLLCVLQQHDLVCCCVPVVDDSVVSVVSCVVCVVVSVVSNVSSLVSLVVVLVVLVVVLVVQVVVVVVCVVVVVDDDDPVSNVVSVVVNVVSVNSNVSSVVVVVVVVVPPPPCDVVNVVVVVVVVVVVVVVVD

Secondary structure (DSSP, 8-state):
--HHHHHHHHHHHHHHHHHHHHHHHHHHHHTT---HHHH-HHHHHHHHHHHHTT--HHHHHHHH---HHHHHHHHHHTHHHHHHHHHHHHHHHHHHHHHHHHHHHHHHHHHHHHHHTTS----THHHHHHHHHHHHHHHHHHHHHHHHHHHHHT-----HHHHHHHHHHHHHHHHH--